Protein AF-A0AAN8LIZ9-F1 (afdb_monomer_lite)

pLDDT: mean 77.53, std 12.48, range [30.09, 91.81]

Radius of gyration: 24.13 Å; chains: 1; bounding box: 55×33×59 Å

Sequence (149 aa):
MTLGTRGQSCLLLALHKRCKLQALRLSGCLITQPENVSSVLAIALRSEPFQMKELDLSYNPLRYVELD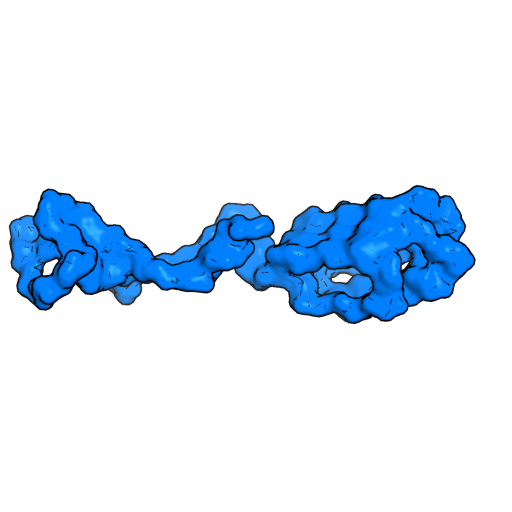FPLQLNMDHTGESRNKPGLKKYASELTLDPSTANCFLSLSEGNRKVTRQRKERDYPSTQERFDECNQTSIPNRNHFSQIVK

Foldseek 3Di:
DACPPVNLVVLLVCLAPVHLEQEDACAQVQHADQVSVQVSCQVSQPHPPGRHAYYEHDLYCHPDHDDPHNHHYHHHPNDPLSNDPDPSSVDDQFAWDPQAAEQQWDADPNRSDIDGHPDGHPDDDDPNHDHPDRDTHGPPDCPCVSPDD

Organism: NCBI:txid861788

Secondary structure (DSSP, 8-state):
----HHHHHHHHHHHSTT----EEE-TT-----HHHHHHHHHHHHTSSSP---EEE-TTSS-S-----SS-EEE-TT--GGGGSSGGGGG-------TTT--TTEEEETTTTEEEE-SSPP-PPP-TT--SSSS--PPP--TTSTTS--

Structure (mmCIF, N/CA/C/O backbone):
data_AF-A0AAN8LIZ9-F1
#
_entry.id   AF-A0AAN8LIZ9-F1
#
loop_
_atom_site.group_PDB
_atom_site.id
_atom_site.type_symbol
_atom_site.label_atom_id
_atom_site.label_alt_id
_atom_site.label_comp_id
_atom_site.label_asym_id
_atom_site.label_entity_id
_atom_site.label_seq_id
_atom_site.pdbx_PDB_ins_code
_atom_site.Cartn_x
_atom_site.Cartn_y
_atom_site.Cartn_z
_atom_site.occupancy
_atom_site.B_iso_or_equiv
_atom_site.auth_seq_id
_atom_site.auth_comp_id
_atom_site.auth_asym_id
_atom_site.auth_atom_id
_atom_site.pdbx_PDB_model_num
ATOM 1 N N . MET A 1 1 ? 9.713 -9.210 -1.327 1.00 49.66 1 MET A N 1
ATOM 2 C CA . MET A 1 1 ? 10.511 -10.137 -2.152 1.00 49.66 1 MET A CA 1
ATOM 3 C C . MET A 1 1 ? 11.615 -9.276 -2.731 1.00 49.66 1 MET A C 1
ATOM 5 O O . MET A 1 1 ? 11.320 -8.231 -3.290 1.00 49.66 1 MET A O 1
ATOM 9 N N . THR A 1 2 ? 12.886 -9.598 -2.513 1.00 59.09 2 THR A N 1
ATOM 10 C CA . THR A 1 2 ? 13.943 -8.842 -3.196 1.00 59.09 2 THR A CA 1
ATOM 11 C C . THR A 1 2 ? 13.790 -9.080 -4.696 1.00 59.09 2 THR A C 1
ATOM 13 O O . THR A 1 2 ? 13.323 -10.151 -5.098 1.00 59.09 2 THR A O 1
ATOM 16 N N . LEU A 1 3 ? 14.139 -8.105 -5.540 1.00 66.12 3 LEU A N 1
ATOM 17 C CA . LEU A 1 3 ? 14.342 -8.417 -6.951 1.00 66.12 3 LEU A CA 1
ATOM 18 C C . LEU A 1 3 ? 15.552 -9.357 -6.963 1.00 66.12 3 LEU A C 1
ATOM 20 O O . LEU A 1 3 ? 16.687 -8.905 -6.842 1.00 66.12 3 LEU A O 1
ATOM 24 N N . GLY A 1 4 ? 15.304 -10.669 -6.929 1.00 70.88 4 GLY A N 1
ATOM 25 C CA . GLY A 1 4 ? 16.364 -11.668 -6.849 1.00 70.88 4 GLY A CA 1
ATOM 26 C C . GLY A 1 4 ? 17.302 -11.532 -8.045 1.00 70.88 4 GLY A C 1
ATOM 27 O O . GLY A 1 4 ? 16.957 -10.887 -9.034 1.00 70.88 4 GLY A O 1
ATOM 28 N N . THR A 1 5 ? 18.468 -12.168 -7.999 1.00 73.12 5 THR A N 1
ATOM 29 C CA . THR A 1 5 ? 19.483 -12.077 -9.068 1.00 73.12 5 THR A CA 1
ATOM 30 C C . THR A 1 5 ? 18.900 -12.321 -10.465 1.00 73.12 5 THR A C 1
ATOM 32 O O . THR A 1 5 ? 19.166 -11.560 -11.389 1.00 73.12 5 THR A O 1
ATOM 35 N N . ARG A 1 6 ? 17.996 -13.302 -10.603 1.00 76.88 6 ARG A N 1
ATOM 36 C CA . ARG A 1 6 ? 17.251 -13.549 -11.851 1.00 76.88 6 ARG A CA 1
ATOM 37 C C . ARG A 1 6 ? 16.341 -12.387 -12.252 1.00 76.88 6 ARG A C 1
ATOM 39 O O . ARG A 1 6 ? 16.315 -12.023 -13.419 1.00 76.88 6 ARG A O 1
ATOM 46 N N . GLY A 1 7 ? 15.620 -11.796 -11.300 1.00 77.62 7 GLY A N 1
ATOM 47 C CA . GLY A 1 7 ? 14.764 -10.634 -11.544 1.00 77.62 7 GLY A CA 1
ATOM 48 C C . GLY A 1 7 ? 15.566 -9.410 -11.986 1.00 77.62 7 GLY A C 1
ATOM 49 O O . GLY A 1 7 ? 15.155 -8.722 -12.914 1.00 77.62 7 GLY A O 1
ATOM 50 N N . GLN A 1 8 ? 16.740 -9.187 -11.390 1.00 78.31 8 GLN A N 1
ATOM 51 C CA . GLN A 1 8 ? 17.665 -8.124 -11.796 1.00 78.31 8 GLN A CA 1
ATOM 52 C C . GLN A 1 8 ? 18.185 -8.353 -13.217 1.00 78.31 8 GLN A C 1
ATOM 54 O O . GLN A 1 8 ? 18.150 -7.437 -14.034 1.00 78.31 8 GLN A O 1
ATOM 59 N N . SER A 1 9 ? 18.598 -9.582 -13.549 1.00 79.94 9 SER A N 1
ATOM 60 C CA . SER A 1 9 ? 19.026 -9.925 -14.910 1.00 79.94 9 SER A CA 1
ATOM 61 C C . SER A 1 9 ? 17.901 -9.762 -15.933 1.00 79.94 9 SER A C 1
ATOM 63 O O . SER A 1 9 ? 18.136 -9.220 -17.009 1.00 79.94 9 SER A O 1
ATOM 65 N N . CYS A 1 10 ? 16.677 -10.189 -15.611 1.00 77.19 10 CYS A N 1
ATOM 66 C CA . CYS A 1 10 ? 15.520 -10.006 -16.486 1.00 77.19 10 CYS A CA 1
ATOM 67 C C . CYS A 1 10 ? 15.179 -8.525 -16.683 1.00 77.19 10 CYS A C 1
ATOM 69 O O . CYS A 1 10 ? 14.906 -8.124 -17.812 1.00 77.19 10 CYS A O 1
ATOM 71 N N . LEU A 1 11 ? 15.235 -7.716 -15.619 1.00 80.50 11 LEU A N 1
ATOM 72 C CA . LEU A 1 11 ? 15.013 -6.272 -15.692 1.00 80.50 11 LEU A CA 1
ATOM 73 C C . LEU A 1 11 ? 16.062 -5.601 -16.583 1.00 80.50 11 LEU A C 1
ATOM 75 O O . LEU A 1 11 ? 15.707 -4.866 -17.500 1.00 80.50 11 LEU A O 1
ATOM 79 N N . LEU A 1 12 ? 17.341 -5.920 -16.373 1.00 80.62 12 LEU A N 1
ATOM 80 C CA . LEU A 1 12 ? 18.430 -5.412 -17.201 1.00 80.62 12 LEU A CA 1
ATOM 81 C C . LEU A 1 12 ? 18.242 -5.801 -18.674 1.00 80.62 12 LEU A C 1
ATOM 83 O O . LEU A 1 12 ? 18.349 -4.945 -19.544 1.00 80.62 12 LEU A O 1
ATOM 87 N N . LEU A 1 13 ? 17.910 -7.065 -18.963 1.00 78.56 13 LEU A N 1
ATOM 88 C CA . LEU A 1 13 ? 17.657 -7.549 -20.326 1.00 78.56 13 LEU A CA 1
ATOM 89 C C . LEU A 1 13 ? 16.465 -6.851 -20.993 1.00 78.56 13 LEU A C 1
ATOM 91 O O . LEU A 1 13 ? 16.555 -6.494 -22.168 1.00 78.56 13 LEU A O 1
ATOM 95 N N . ALA A 1 14 ? 15.368 -6.648 -20.258 1.00 76.38 14 ALA A N 1
ATOM 96 C CA . ALA A 1 14 ? 14.176 -5.961 -20.756 1.00 76.38 14 ALA A CA 1
ATOM 97 C C . ALA A 1 14 ? 14.448 -4.488 -21.103 1.00 76.38 14 ALA A C 1
ATOM 99 O O . ALA A 1 14 ? 13.791 -3.927 -21.975 1.00 76.38 14 ALA A O 1
ATOM 100 N N . LEU A 1 15 ? 15.431 -3.880 -20.440 1.00 75.62 15 LEU A N 1
ATOM 101 C CA . LEU A 1 15 ? 15.825 -2.485 -2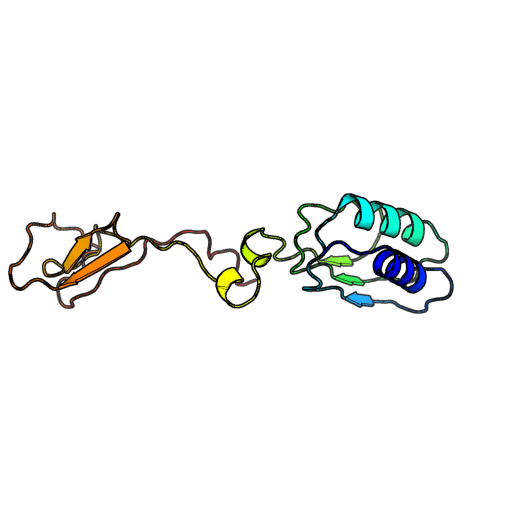0.625 1.00 75.62 15 LEU A CA 1
ATOM 102 C C . LEU A 1 15 ? 17.036 -2.306 -21.559 1.00 75.62 15 LEU A C 1
ATOM 104 O O . LEU A 1 15 ? 17.414 -1.181 -21.870 1.00 75.62 15 LEU A O 1
ATOM 108 N N . HIS A 1 16 ? 17.661 -3.396 -22.006 1.00 73.12 16 HIS A N 1
ATOM 109 C CA . HIS A 1 16 ? 18.889 -3.358 -22.799 1.00 73.12 16 HIS A CA 1
ATOM 110 C C . HIS A 1 16 ? 18.633 -3.093 -24.296 1.00 73.12 16 HIS A C 1
ATOM 112 O O . HIS A 1 16 ? 17.576 -3.418 -24.834 1.00 73.12 16 HIS A O 1
ATOM 118 N N . LYS A 1 17 ? 19.672 -2.614 -25.003 1.00 64.50 17 LYS A N 1
ATOM 119 C CA . LYS A 1 17 ? 19.720 -2.105 -26.398 1.00 64.50 17 LYS A CA 1
ATOM 120 C C . LYS A 1 17 ? 19.037 -2.929 -27.508 1.00 64.50 17 LYS A C 1
ATOM 122 O O . LYS A 1 17 ? 18.905 -2.446 -28.627 1.00 64.50 17 LYS A O 1
ATOM 127 N N . ARG A 1 18 ? 18.663 -4.189 -27.260 1.00 63.47 18 ARG A N 1
ATOM 128 C CA . ARG A 1 18 ? 17.970 -5.056 -28.239 1.00 63.47 18 ARG A CA 1
ATOM 129 C C . ARG A 1 18 ? 16.464 -5.142 -28.003 1.00 63.47 18 ARG A C 1
ATOM 131 O O . ARG A 1 18 ? 15.758 -5.734 -28.818 1.00 63.47 18 ARG A O 1
ATOM 138 N N . CYS A 1 19 ? 15.976 -4.583 -26.900 1.00 69.50 19 CYS A N 1
ATOM 139 C CA . CYS A 1 19 ? 14.568 -4.597 -26.570 1.00 69.50 19 CYS A CA 1
ATOM 140 C C . CYS A 1 19 ? 13.875 -3.397 -27.221 1.00 69.50 19 CYS A C 1
ATOM 142 O O . CYS A 1 19 ? 14.252 -2.253 -26.999 1.00 69.50 19 CYS A O 1
ATOM 144 N N . LYS A 1 20 ? 12.826 -3.658 -28.006 1.00 76.44 20 LYS A N 1
ATOM 145 C CA . LYS A 1 20 ? 11.930 -2.620 -28.552 1.00 76.44 20 LYS A CA 1
ATOM 146 C C . LYS A 1 20 ? 10.869 -2.190 -27.528 1.00 76.44 20 LYS A C 1
ATOM 148 O O . LYS A 1 20 ? 9.819 -1.668 -27.896 1.00 76.44 20 LYS A O 1
ATOM 153 N N . LEU A 1 21 ? 11.090 -2.511 -26.254 1.00 80.19 21 LEU A N 1
ATOM 154 C CA . LEU A 1 21 ? 10.113 -2.339 -25.194 1.00 80.19 21 LEU A CA 1
ATOM 155 C C . LEU A 1 21 ? 10.013 -0.856 -24.832 1.00 80.19 21 LEU A C 1
ATOM 157 O O . LEU A 1 21 ? 10.959 -0.266 -24.320 1.00 80.19 21 LEU A O 1
ATOM 161 N N . GLN A 1 22 ? 8.854 -0.262 -25.106 1.00 85.44 22 GLN A N 1
ATOM 162 C CA . GLN A 1 22 ? 8.591 1.149 -24.812 1.00 85.44 22 GLN A CA 1
ATOM 163 C C . GLN A 1 22 ? 7.965 1.361 -23.430 1.00 85.44 22 GLN A C 1
ATOM 165 O O . GLN A 1 22 ? 8.080 2.452 -22.881 1.00 85.44 22 GLN A O 1
ATOM 170 N N . ALA A 1 23 ? 7.337 0.333 -22.858 1.00 87.19 23 ALA A N 1
ATOM 171 C CA . ALA A 1 23 ? 6.689 0.401 -21.557 1.00 87.19 23 ALA A CA 1
ATOM 172 C C . ALA A 1 23 ? 6.950 -0.880 -20.757 1.00 87.19 23 ALA A C 1
ATOM 174 O O . ALA A 1 23 ? 6.737 -1.982 -21.268 1.00 87.19 23 ALA A O 1
ATOM 175 N N . LEU A 1 24 ? 7.376 -0.740 -19.502 1.00 86.62 24 LEU A N 1
ATOM 176 C CA . LEU A 1 24 ? 7.523 -1.848 -18.559 1.00 86.62 24 LEU A CA 1
ATOM 177 C C . LEU A 1 24 ? 6.714 -1.556 -17.297 1.00 86.62 24 LEU A C 1
ATOM 179 O O . LEU A 1 24 ? 6.904 -0.528 -16.657 1.00 86.62 24 LEU A O 1
ATOM 183 N N . ARG A 1 25 ? 5.826 -2.476 -16.916 1.00 90.62 25 ARG A N 1
ATOM 184 C CA . ARG A 1 25 ? 5.020 -2.352 -15.698 1.00 90.62 25 ARG A CA 1
ATOM 185 C C . ARG A 1 25 ? 5.355 -3.479 -14.738 1.00 90.62 25 ARG A C 1
ATOM 187 O O . ARG A 1 25 ? 5.100 -4.642 -15.028 1.00 90.62 25 ARG A O 1
ATOM 194 N 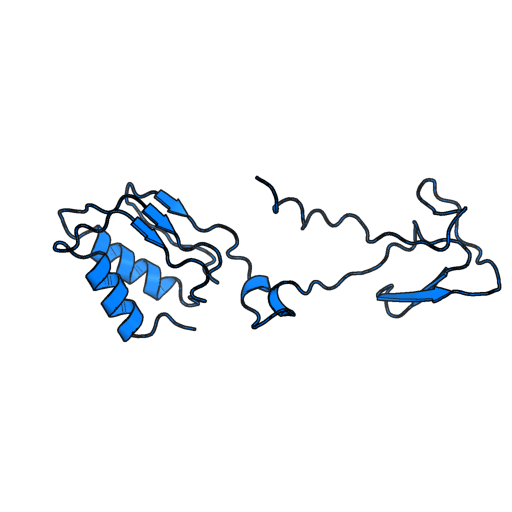N . LEU A 1 26 ? 5.925 -3.113 -13.600 1.00 86.62 26 LEU A N 1
ATOM 195 C CA . LEU A 1 26 ? 6.263 -3.990 -12.482 1.00 86.62 26 LEU A CA 1
ATOM 196 C C . LEU A 1 26 ? 5.393 -3.668 -11.265 1.00 86.62 26 LEU A C 1
ATOM 198 O O . LEU A 1 26 ? 5.820 -3.829 -10.120 1.00 86.62 26 LEU A O 1
ATOM 202 N N . SER A 1 27 ? 4.177 -3.178 -11.510 1.00 88.06 27 SER A N 1
ATOM 203 C CA . SER A 1 27 ? 3.258 -2.796 -10.451 1.00 88.06 27 SER A CA 1
ATOM 204 C C . SER A 1 27 ? 2.936 -3.988 -9.546 1.00 88.06 27 SER A C 1
ATOM 206 O O . SER A 1 27 ? 2.603 -5.075 -10.023 1.00 88.06 27 SER A O 1
ATOM 208 N N . GLY A 1 28 ? 3.060 -3.810 -8.230 1.00 82.88 28 GLY A N 1
ATOM 209 C CA . GLY A 1 28 ? 2.688 -4.842 -7.255 1.00 82.88 28 GLY A CA 1
ATOM 210 C C . GLY A 1 28 ? 3.622 -6.057 -7.197 1.00 82.88 28 GLY A C 1
ATOM 211 O O . GLY A 1 28 ? 3.250 -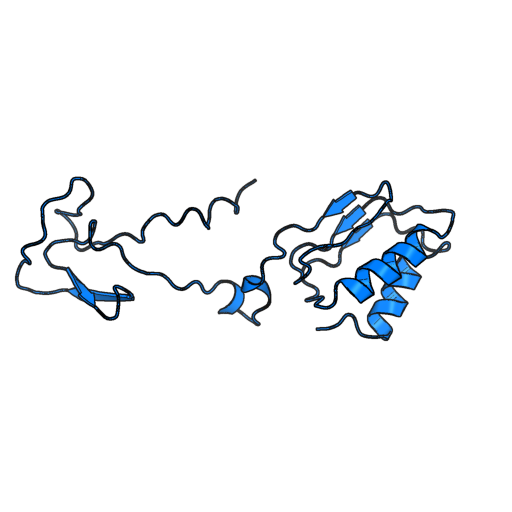7.081 -6.622 1.00 82.88 28 GLY A O 1
ATOM 212 N N . CYS A 1 29 ? 4.837 -5.965 -7.745 1.00 82.94 29 CYS A N 1
ATOM 213 C CA . CYS A 1 29 ? 5.830 -7.047 -7.722 1.00 82.94 29 CYS A CA 1
ATOM 214 C C . CYS A 1 29 ? 6.532 -7.244 -6.360 1.00 82.94 29 CYS A C 1
ATOM 216 O O . CYS A 1 29 ? 7.410 -8.099 -6.241 1.00 82.94 29 CYS A O 1
ATOM 218 N N . LEU A 1 30 ? 6.143 -6.490 -5.322 1.00 80.56 30 LEU A N 1
ATOM 219 C CA . LEU A 1 30 ? 6.694 -6.555 -3.961 1.00 80.56 30 LEU A CA 1
ATOM 220 C C . LEU A 1 30 ? 8.215 -6.349 -3.898 1.00 80.56 30 LEU A C 1
ATOM 222 O O . LEU A 1 30 ? 8.882 -7.000 -3.088 1.00 80.56 30 LEU A O 1
ATOM 226 N N . ILE A 1 31 ? 8.750 -5.450 -4.726 1.00 80.75 31 ILE A N 1
ATOM 227 C CA . ILE A 1 31 ? 10.182 -5.141 -4.799 1.00 80.75 31 ILE A CA 1
ATOM 228 C C . ILE A 1 31 ? 10.627 -4.350 -3.556 1.00 80.75 31 ILE A C 1
ATOM 230 O O . ILE A 1 31 ? 10.175 -3.230 -3.340 1.00 80.75 31 ILE A O 1
ATOM 234 N N . THR A 1 32 ? 11.511 -4.927 -2.731 1.00 77.69 32 THR A N 1
ATOM 235 C CA . THR A 1 32 ? 11.881 -4.382 -1.401 1.00 77.69 32 THR A CA 1
ATOM 236 C C . THR A 1 32 ? 13.278 -3.756 -1.286 1.00 77.69 32 THR A C 1
ATOM 238 O O . THR A 1 32 ? 13.633 -3.321 -0.197 1.00 77.69 32 THR A O 1
ATOM 241 N N . GLN A 1 33 ? 14.091 -3.747 -2.346 1.00 79.12 33 GLN A N 1
ATOM 242 C CA . GLN A 1 33 ? 15.488 -3.265 -2.324 1.00 79.12 33 GLN A CA 1
ATOM 243 C C . GLN A 1 33 ? 15.694 -2.150 -3.359 1.00 79.12 33 GLN A C 1
ATOM 245 O O . GLN A 1 33 ? 16.033 -2.452 -4.509 1.00 79.12 33 GLN A O 1
ATOM 250 N N . PRO A 1 34 ? 15.434 -0.882 -3.000 1.00 74.62 34 PRO A N 1
ATOM 251 C CA . PRO A 1 34 ? 15.506 0.239 -3.935 1.00 74.62 34 PRO A CA 1
ATOM 252 C C . PRO A 1 34 ? 16.907 0.445 -4.520 1.00 74.62 34 PRO A C 1
ATOM 254 O O . PRO A 1 34 ? 17.026 0.724 -5.706 1.00 74.62 34 PRO A O 1
ATOM 257 N N . GLU A 1 35 ? 17.970 0.222 -3.748 1.00 75.50 35 GLU A N 1
ATOM 258 C CA . GLU A 1 35 ? 19.363 0.346 -4.194 1.00 75.50 35 GLU A CA 1
ATOM 259 C C . GLU A 1 35 ? 19.705 -0.585 -5.372 1.00 75.50 35 GLU A C 1
ATOM 261 O O . GLU A 1 35 ? 20.379 -0.189 -6.329 1.00 75.50 35 GLU A O 1
ATOM 266 N N . ASN A 1 36 ? 19.167 -1.806 -5.357 1.00 80.12 36 ASN A N 1
ATOM 267 C CA . ASN A 1 36 ? 19.353 -2.781 -6.431 1.00 80.12 36 ASN A CA 1
ATOM 268 C C . ASN A 1 36 ? 18.555 -2.402 -7.683 1.00 80.12 36 ASN A C 1
ATOM 270 O O . ASN A 1 36 ? 19.002 -2.627 -8.803 1.00 80.12 36 ASN A O 1
ATOM 274 N N . VAL A 1 37 ? 17.376 -1.805 -7.506 1.00 81.25 37 VAL A N 1
ATOM 275 C CA . VAL A 1 37 ? 16.557 -1.322 -8.623 1.00 81.25 37 VAL A CA 1
ATOM 276 C C . VAL A 1 37 ? 17.217 -0.108 -9.271 1.00 81.25 37 VAL A C 1
ATOM 278 O O . VAL A 1 37 ? 17.432 -0.117 -10.479 1.00 81.25 37 VAL A O 1
ATOM 281 N N . SER A 1 38 ? 17.606 0.896 -8.483 1.00 82.00 38 SER A N 1
ATOM 282 C CA . SER A 1 38 ? 18.249 2.120 -8.974 1.00 82.00 38 SER A CA 1
ATOM 283 C C . SER A 1 38 ? 19.547 1.829 -9.727 1.00 82.00 38 SER A C 1
ATOM 285 O O . SER A 1 38 ? 19.773 2.398 -10.790 1.00 82.00 38 SER A O 1
ATOM 287 N N . SER A 1 39 ? 20.381 0.908 -9.231 1.00 82.56 39 SER A N 1
ATOM 288 C CA . SER A 1 39 ? 21.625 0.520 -9.915 1.00 82.56 39 SER A CA 1
ATOM 289 C C . SER A 1 39 ? 21.372 -0.189 -11.250 1.00 82.56 39 SER A C 1
ATOM 291 O O . SER A 1 39 ? 21.987 0.171 -12.255 1.00 82.56 39 SER A O 1
ATOM 293 N N . VAL A 1 40 ? 20.434 -1.143 -11.302 1.00 81.12 40 VAL A N 1
ATOM 294 C CA . VAL A 1 40 ? 20.059 -1.827 -12.554 1.00 81.12 40 VAL A CA 1
ATOM 295 C C . VAL A 1 40 ? 19.470 -0.844 -13.566 1.00 81.12 40 VAL A C 1
ATOM 297 O O . VAL A 1 40 ? 19.848 -0.879 -14.738 1.00 81.12 40 VAL A O 1
ATOM 300 N N . LEU A 1 41 ? 18.587 0.052 -13.119 1.00 82.69 41 LEU A N 1
ATOM 301 C CA . LEU A 1 41 ? 18.005 1.087 -13.967 1.00 82.69 41 LEU A CA 1
ATOM 302 C C . LEU A 1 41 ? 19.086 2.042 -14.479 1.00 82.69 41 LEU A C 1
ATOM 304 O O . LEU A 1 41 ? 19.190 2.230 -15.683 1.00 82.69 41 LEU A O 1
ATOM 308 N N . ALA A 1 42 ? 19.960 2.568 -13.621 1.00 81.31 42 ALA A N 1
ATOM 309 C CA . ALA A 1 42 ? 21.035 3.464 -14.044 1.00 81.31 42 ALA A CA 1
ATOM 310 C C . ALA A 1 42 ? 21.942 2.835 -15.119 1.00 81.31 42 ALA A C 1
ATOM 312 O O . ALA A 1 42 ? 22.300 3.504 -16.086 1.00 81.31 42 ALA A O 1
ATOM 313 N N . ILE A 1 43 ? 22.286 1.548 -14.992 1.00 78.88 43 ILE A N 1
ATOM 314 C CA . ILE A 1 43 ? 23.092 0.830 -15.994 1.00 78.88 43 ILE A CA 1
ATOM 315 C C . ILE A 1 43 ? 22.321 0.671 -17.310 1.00 78.88 43 ILE A C 1
ATOM 317 O O . ILE A 1 43 ? 22.861 0.923 -18.393 1.00 78.88 43 ILE A O 1
ATOM 321 N N . ALA A 1 44 ? 21.059 0.254 -17.234 1.00 76.31 44 ALA A N 1
ATOM 322 C CA . ALA A 1 44 ? 20.262 -0.003 -18.422 1.00 76.31 44 ALA A CA 1
ATOM 323 C C . ALA A 1 44 ? 19.929 1.284 -19.192 1.00 76.31 44 ALA A C 1
ATOM 325 O O . ALA A 1 44 ? 20.024 1.315 -20.415 1.00 76.31 44 ALA A O 1
ATOM 326 N N . LEU A 1 45 ? 19.616 2.363 -18.475 1.00 75.06 45 LEU A N 1
ATOM 327 C CA . LEU A 1 45 ? 19.239 3.655 -19.045 1.00 75.06 45 LEU A CA 1
ATOM 328 C C . LEU A 1 45 ? 20.431 4.398 -19.679 1.00 75.06 45 LEU A C 1
ATOM 330 O O . LEU A 1 45 ? 20.256 5.084 -20.681 1.00 75.06 45 LEU A O 1
ATOM 334 N N . ARG A 1 46 ? 21.664 4.198 -19.180 1.00 75.62 46 ARG A N 1
ATOM 335 C CA . ARG A 1 46 ? 22.899 4.699 -19.831 1.00 75.62 46 ARG A CA 1
ATOM 336 C C . ARG A 1 46 ? 23.242 3.969 -21.136 1.00 75.62 46 ARG A C 1
ATOM 338 O O . ARG A 1 46 ? 24.156 4.377 -21.850 1.00 75.62 46 ARG A O 1
ATOM 345 N N . SER A 1 47 ? 22.563 2.867 -21.451 1.00 68.31 47 SER A N 1
ATOM 346 C CA . SER A 1 47 ? 22.872 2.060 -22.629 1.00 68.31 47 SER A CA 1
ATOM 347 C C . SER A 1 47 ? 22.175 2.612 -23.881 1.00 68.31 47 SER A C 1
ATOM 349 O O . SER A 1 47 ? 21.015 2.312 -24.133 1.00 68.31 47 SER A O 1
ATOM 351 N N . GLU A 1 48 ? 22.890 3.359 -24.731 1.00 64.06 48 GLU A N 1
ATOM 352 C CA . GLU A 1 48 ? 22.323 3.884 -25.991 1.00 64.06 48 GLU A CA 1
ATOM 353 C C . GLU A 1 48 ? 22.150 2.825 -27.104 1.00 64.06 48 GLU A C 1
ATOM 355 O O . GLU A 1 48 ? 23.098 2.080 -27.364 1.00 64.06 48 GLU A O 1
ATOM 360 N N . PRO A 1 49 ? 21.036 2.773 -27.858 1.00 66.75 49 PRO A N 1
ATOM 361 C CA . PRO A 1 49 ? 19.918 3.711 -27.839 1.00 66.75 49 PRO A CA 1
ATOM 362 C C . PRO A 1 49 ? 18.83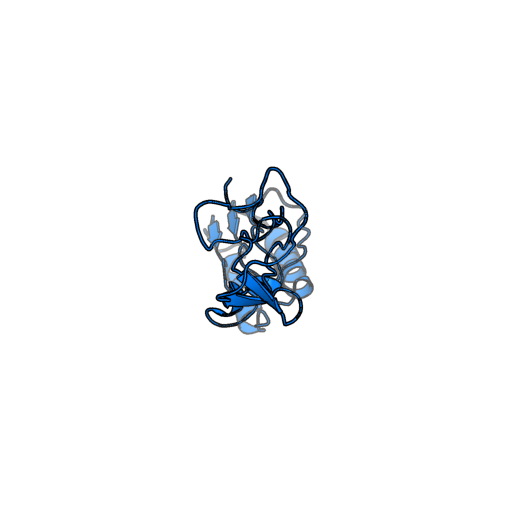8 3.301 -26.832 1.00 66.75 49 PRO A C 1
ATOM 364 O O . PRO A 1 49 ? 18.351 2.169 -26.836 1.00 66.75 49 PRO A O 1
ATOM 367 N N . PHE A 1 50 ? 18.431 4.260 -26.006 1.00 69.38 50 PHE A N 1
ATOM 368 C CA . PHE A 1 50 ? 17.348 4.099 -25.049 1.00 69.38 50 PHE A CA 1
ATOM 369 C C . PHE A 1 50 ? 15.996 4.357 -25.733 1.00 69.38 50 PHE A C 1
ATOM 371 O O . PHE A 1 50 ? 15.778 5.428 -26.295 1.00 69.38 50 PHE A O 1
ATOM 378 N N . GLN A 1 51 ? 15.098 3.365 -25.727 1.00 74.50 51 GLN A N 1
ATOM 379 C CA . GLN A 1 51 ? 13.780 3.459 -26.383 1.00 74.50 51 GLN A CA 1
ATOM 380 C C . GLN A 1 51 ? 12.592 3.396 -25.414 1.00 74.50 51 GLN A C 1
ATOM 382 O O . GLN A 1 51 ? 11.447 3.546 -25.850 1.00 74.50 51 GLN A O 1
ATOM 387 N N . MET A 1 52 ? 12.837 3.155 -24.123 1.00 80.50 52 MET A N 1
ATOM 388 C CA . MET A 1 52 ? 11.761 3.057 -23.144 1.00 80.50 52 MET A CA 1
ATOM 389 C C . MET A 1 52 ? 11.218 4.444 -22.802 1.00 80.50 52 MET A C 1
ATOM 391 O O . MET A 1 52 ? 11.963 5.403 -22.647 1.00 80.50 52 MET A O 1
ATOM 395 N N . LYS A 1 53 ? 9.896 4.541 -22.709 1.00 84.88 53 LYS A N 1
ATOM 396 C CA . LYS A 1 53 ? 9.153 5.777 -22.452 1.00 84.88 53 LYS A CA 1
ATOM 397 C C . LYS A 1 53 ? 8.402 5.730 -21.130 1.00 84.88 53 LYS A C 1
ATOM 399 O O . LYS A 1 53 ? 8.273 6.763 -20.484 1.00 84.88 53 LYS A O 1
ATOM 404 N N . GLU A 1 54 ? 7.981 4.539 -20.706 1.00 88.44 54 GLU A N 1
ATOM 405 C CA . GLU A 1 54 ? 7.229 4.336 -19.469 1.00 88.44 54 GLU A CA 1
ATOM 406 C C . GLU A 1 54 ? 7.826 3.221 -18.602 1.00 88.44 54 GLU A C 1
ATOM 408 O O . GLU A 1 54 ? 8.092 2.111 -19.075 1.00 88.44 54 GLU A O 1
ATOM 413 N N . LEU A 1 55 ? 7.972 3.501 -17.309 1.00 88.06 55 LEU A N 1
ATOM 414 C CA . LEU A 1 55 ? 8.281 2.517 -16.281 1.00 88.06 55 LEU A CA 1
ATOM 415 C C . LEU A 1 55 ? 7.317 2.691 -15.111 1.00 88.06 55 LEU A C 1
ATOM 417 O O . LEU A 1 55 ? 7.281 3.733 -14.463 1.00 88.06 55 LEU A O 1
ATOM 421 N N . ASP A 1 56 ? 6.553 1.649 -14.819 1.00 90.25 56 ASP A N 1
ATOM 422 C CA . ASP A 1 56 ? 5.622 1.631 -13.699 1.00 90.25 56 ASP A CA 1
ATOM 423 C C . ASP A 1 56 ? 6.144 0.719 -12.586 1.00 90.25 56 ASP A C 1
ATOM 425 O O . ASP A 1 56 ? 6.195 -0.503 -12.734 1.00 90.25 56 ASP A O 1
ATOM 429 N N . LEU A 1 57 ? 6.539 1.333 -11.472 1.00 88.00 57 LEU A N 1
ATOM 430 C CA . LEU A 1 57 ? 6.956 0.690 -10.228 1.00 88.00 57 LEU A CA 1
ATOM 431 C C . LEU A 1 57 ? 5.927 0.896 -9.105 1.00 88.00 57 LEU A C 1
ATOM 433 O O . LEU A 1 57 ? 6.239 0.630 -7.940 1.00 88.00 57 LEU A O 1
ATOM 437 N N . SER A 1 58 ? 4.710 1.342 -9.425 1.00 88.00 58 SER A N 1
ATOM 438 C CA . SER A 1 58 ? 3.645 1.560 -8.443 1.00 88.00 58 SER A CA 1
ATOM 439 C C . SER A 1 58 ? 3.351 0.302 -7.616 1.00 88.00 58 SER A C 1
ATOM 441 O O . SER A 1 58 ? 3.691 -0.823 -7.989 1.00 88.00 58 SER A O 1
ATOM 443 N N . TYR A 1 59 ? 2.727 0.461 -6.448 1.00 84.12 59 TYR A N 1
ATOM 444 C CA . TYR A 1 59 ? 2.386 -0.662 -5.560 1.00 84.12 59 TYR A CA 1
ATOM 445 C C . TYR A 1 59 ? 3.593 -1.525 -5.124 1.00 84.12 59 TYR A C 1
ATOM 447 O O . TYR A 1 59 ? 3.409 -2.661 -4.678 1.00 84.12 59 TYR A O 1
ATOM 455 N N . ASN A 1 60 ? 4.823 -1.014 -5.224 1.00 83.25 60 ASN A N 1
ATOM 456 C CA . ASN A 1 60 ? 6.004 -1.663 -4.663 1.00 83.25 60 ASN A CA 1
ATOM 457 C C . ASN A 1 60 ? 6.465 -0.961 -3.374 1.00 83.25 60 ASN A C 1
ATOM 459 O O . ASN A 1 60 ? 6.297 0.248 -3.263 1.00 83.25 60 ASN A O 1
ATOM 463 N N . PRO A 1 61 ? 7.106 -1.681 -2.435 1.00 80.69 61 PRO A N 1
ATOM 464 C CA . PRO A 1 61 ? 7.770 -1.149 -1.234 1.00 80.69 61 PRO A CA 1
ATOM 465 C C . PRO A 1 61 ? 8.889 -0.099 -1.446 1.00 80.69 61 PRO A C 1
ATOM 467 O O . PRO A 1 61 ? 9.788 0.010 -0.610 1.00 80.69 61 PRO A O 1
ATOM 470 N N . LEU A 1 62 ? 8.924 0.621 -2.566 1.00 80.06 62 LEU A N 1
ATOM 471 C CA . LEU A 1 62 ? 10.032 1.482 -2.968 1.00 80.06 62 LEU A CA 1
ATOM 472 C C . LEU A 1 62 ? 9.798 2.914 -2.485 1.00 80.06 62 LEU A C 1
ATOM 474 O O . LEU A 1 62 ? 9.003 3.644 -3.062 1.00 80.06 62 LEU A O 1
ATOM 478 N N . ARG A 1 63 ? 10.506 3.344 -1.436 1.00 74.75 63 ARG A N 1
ATOM 479 C CA . ARG A 1 63 ? 10.359 4.717 -0.918 1.00 74.75 63 ARG A CA 1
ATOM 480 C C . ARG A 1 63 ? 10.871 5.782 -1.893 1.00 74.75 63 ARG A C 1
ATOM 482 O O . ARG A 1 63 ? 10.339 6.885 -1.908 1.00 74.75 63 ARG A O 1
ATOM 489 N N . TYR A 1 64 ? 11.912 5.466 -2.662 1.00 75.31 64 TYR A N 1
ATOM 490 C CA . TYR A 1 64 ? 12.558 6.404 -3.574 1.00 75.31 64 TYR A CA 1
ATOM 491 C C . TYR A 1 64 ? 13.403 5.663 -4.616 1.00 75.31 64 TYR A C 1
ATOM 493 O O . TYR A 1 64 ? 14.076 4.684 -4.284 1.00 75.31 64 TYR A O 1
ATOM 501 N N . VAL A 1 65 ? 13.373 6.148 -5.856 1.00 78.06 65 VAL A N 1
ATOM 502 C CA . VAL A 1 65 ? 14.246 5.738 -6.961 1.00 78.06 65 VAL A CA 1
ATOM 503 C C . VAL A 1 65 ? 14.654 7.020 -7.684 1.00 78.06 65 VAL A C 1
ATOM 505 O O . VAL A 1 65 ? 13.791 7.763 -8.143 1.00 78.06 65 VAL A O 1
ATOM 508 N N . GLU A 1 66 ? 15.955 7.286 -7.769 1.00 73.50 66 GLU A N 1
ATOM 509 C CA . GLU A 1 66 ? 16.496 8.450 -8.476 1.00 73.50 66 GLU A CA 1
ATOM 510 C C . GLU A 1 66 ? 16.961 8.034 -9.862 1.00 73.50 66 GLU A C 1
ATOM 512 O O . GLU A 1 66 ? 17.830 7.169 -9.987 1.00 73.50 66 GLU A O 1
ATOM 517 N N . LEU A 1 67 ? 16.382 8.638 -10.898 1.00 76.69 67 LEU A N 1
ATOM 518 C CA . LEU A 1 67 ? 16.764 8.409 -12.287 1.00 76.69 67 LEU A CA 1
ATOM 519 C C . LEU A 1 67 ? 16.917 9.761 -12.973 1.00 76.69 67 LEU A C 1
ATOM 521 O O . LEU A 1 67 ? 15.965 10.531 -13.042 1.00 76.69 67 LEU A O 1
ATOM 525 N N . ASP A 1 68 ? 18.099 10.016 -13.520 1.00 74.56 68 ASP A N 1
ATOM 526 C CA . ASP A 1 68 ? 18.374 11.194 -14.344 1.00 74.56 68 ASP A CA 1
ATOM 527 C C . ASP A 1 68 ? 18.162 10.856 -15.828 1.00 74.56 68 ASP A C 1
ATOM 529 O O . ASP A 1 68 ? 19.102 10.781 -16.619 1.00 74.56 68 ASP A O 1
ATOM 533 N N . PHE A 1 69 ? 16.921 10.507 -16.186 1.00 76.19 69 PHE A N 1
ATOM 534 C CA . PHE A 1 69 ? 16.553 10.096 -17.543 1.00 76.19 69 PHE A CA 1
ATOM 535 C C . PHE A 1 69 ? 15.163 10.611 -17.929 1.00 76.19 69 PHE A C 1
ATOM 537 O O . PHE A 1 69 ? 14.271 10.644 -17.079 1.00 76.19 69 PHE A O 1
ATOM 544 N N . PRO A 1 70 ? 14.932 10.951 -19.213 1.00 77.56 70 PRO A N 1
ATOM 545 C CA . PRO A 1 70 ? 13.646 11.444 -19.703 1.00 77.56 70 PRO A CA 1
ATOM 546 C C . PRO A 1 70 ? 12.644 10.290 -19.890 1.00 77.56 70 PRO A C 1
ATOM 548 O O . PRO A 1 70 ? 12.236 9.968 -21.005 1.00 77.56 70 PRO A O 1
ATOM 551 N N . LEU A 1 71 ? 12.278 9.632 -18.791 1.00 83.81 71 LEU A N 1
ATOM 552 C CA . LEU A 1 71 ? 11.353 8.504 -18.735 1.00 83.81 71 LEU A CA 1
ATOM 553 C C . LEU A 1 71 ? 10.164 8.856 -17.838 1.00 83.81 71 LEU A C 1
ATOM 555 O O . LEU A 1 71 ? 10.337 9.432 -16.764 1.00 83.81 71 LEU A O 1
ATOM 559 N N . GLN A 1 72 ? 8.959 8.450 -18.232 1.00 87.88 72 GLN A N 1
ATOM 560 C CA . GLN A 1 72 ? 7.796 8.538 -17.360 1.00 87.88 72 GLN A CA 1
ATOM 561 C C . GLN A 1 72 ? 7.857 7.422 -16.308 1.00 87.88 72 GLN A C 1
ATOM 563 O O . GLN A 1 72 ? 7.585 6.258 -16.607 1.00 87.88 72 GLN A O 1
ATOM 568 N N . LEU A 1 73 ? 8.226 7.783 -15.079 1.00 87.50 73 LEU A N 1
ATOM 569 C CA . LEU A 1 73 ? 8.283 6.878 -13.933 1.00 87.50 73 LEU A CA 1
ATOM 570 C C . LEU A 1 73 ? 7.018 7.016 -13.074 1.00 87.50 73 LEU A C 1
ATOM 572 O O . LEU A 1 73 ? 6.741 8.093 -12.551 1.00 87.50 73 LEU A O 1
ATOM 576 N N . ASN A 1 74 ? 6.286 5.918 -12.881 1.00 88.88 74 ASN A N 1
ATOM 577 C CA . ASN A 1 74 ? 5.202 5.842 -11.903 1.00 88.88 74 ASN A CA 1
ATOM 578 C C . ASN A 1 74 ? 5.689 5.132 -10.629 1.00 88.88 74 ASN A C 1
ATOM 580 O O . ASN A 1 74 ? 6.153 3.994 -10.687 1.00 88.88 74 ASN A O 1
ATOM 584 N N . MET A 1 75 ? 5.563 5.796 -9.479 1.00 87.31 75 MET A N 1
ATOM 585 C CA . MET A 1 75 ? 5.840 5.234 -8.152 1.00 87.31 75 MET A CA 1
ATOM 586 C C . MET A 1 75 ? 4.661 5.425 -7.188 1.00 87.31 75 MET A C 1
ATOM 588 O O . MET A 1 75 ? 4.849 5.585 -5.982 1.00 87.31 75 MET A O 1
ATOM 592 N N . ASP A 1 76 ? 3.433 5.422 -7.697 1.00 86.31 76 ASP A N 1
ATOM 593 C CA . ASP A 1 76 ? 2.260 5.617 -6.859 1.00 86.31 76 ASP A CA 1
ATOM 594 C C . ASP A 1 76 ? 2.092 4.487 -5.844 1.00 86.31 76 ASP A C 1
ATOM 596 O O . ASP A 1 76 ? 2.350 3.303 -6.091 1.00 86.31 76 ASP A O 1
ATOM 600 N N . HIS A 1 77 ? 1.582 4.870 -4.678 1.00 81.12 77 HIS A N 1
ATOM 601 C CA . HIS A 1 77 ? 1.209 3.951 -3.614 1.00 81.12 77 HIS A CA 1
ATOM 602 C C . HIS A 1 77 ? 2.339 3.044 -3.095 1.00 81.12 77 HIS A C 1
ATOM 604 O O . HIS A 1 77 ? 2.115 1.866 -2.797 1.00 81.12 77 HIS A O 1
ATOM 610 N N . THR A 1 78 ? 3.531 3.598 -2.910 1.00 75.06 78 THR A N 1
ATOM 611 C CA . THR A 1 78 ? 4.702 2.900 -2.349 1.00 75.06 78 THR A CA 1
ATOM 612 C C . THR A 1 78 ? 4.696 2.754 -0.821 1.00 75.06 78 THR A C 1
ATOM 614 O O . THR A 1 78 ? 5.698 2.393 -0.203 1.00 75.06 78 THR A O 1
ATOM 617 N N . GLY A 1 79 ? 3.557 3.030 -0.180 1.00 71.50 79 GLY A N 1
ATOM 618 C CA . GLY A 1 79 ? 3.415 3.006 1.273 1.00 71.50 79 GLY A CA 1
ATOM 619 C C . GLY A 1 79 ? 3.663 1.626 1.889 1.00 71.50 79 GLY A C 1
ATOM 620 O O . GLY A 1 79 ? 3.185 0.602 1.398 1.00 71.50 79 GLY A O 1
ATOM 621 N N . GLU A 1 80 ? 4.343 1.605 3.036 1.00 64.75 80 GLU A N 1
ATOM 622 C CA . GLU A 1 80 ? 4.737 0.376 3.742 1.00 64.75 80 GLU A CA 1
ATOM 623 C C . GLU A 1 80 ? 3.573 -0.527 4.146 1.00 64.75 80 GLU A C 1
ATOM 625 O O . GLU A 1 80 ? 3.722 -1.749 4.239 1.00 64.75 80 GLU A O 1
ATOM 630 N N . SER A 1 81 ? 2.395 0.062 4.360 1.00 63.91 81 SER A N 1
ATOM 631 C CA . SER A 1 81 ? 1.168 -0.665 4.681 1.00 63.91 81 SER A CA 1
ATOM 632 C C . SER A 1 81 ? 0.803 -1.689 3.604 1.00 63.91 81 SER A C 1
ATOM 634 O O . SER A 1 81 ? 0.241 -2.736 3.933 1.00 63.91 81 SER A O 1
ATOM 636 N N . ARG A 1 82 ? 1.197 -1.452 2.343 1.00 67.56 82 ARG A N 1
ATOM 637 C CA . ARG A 1 82 ? 0.892 -2.328 1.204 1.00 67.56 82 ARG A CA 1
ATOM 638 C C . ARG A 1 82 ? 1.793 -3.558 1.089 1.00 67.56 82 ARG A C 1
ATOM 640 O O . ARG A 1 82 ? 1.463 -4.476 0.343 1.00 67.56 82 ARG A O 1
ATOM 647 N N . ASN A 1 83 ? 2.859 -3.631 1.887 1.00 68.25 83 ASN A N 1
ATOM 648 C CA . ASN A 1 83 ? 3.826 -4.735 1.868 1.00 68.25 83 ASN A CA 1
ATOM 649 C C . ASN A 1 83 ? 3.343 -5.984 2.619 1.00 68.25 83 ASN A C 1
ATOM 651 O O . ASN A 1 83 ? 4.020 -7.014 2.625 1.00 68.25 83 ASN A O 1
ATOM 655 N N . LYS A 1 84 ? 2.189 -5.904 3.291 1.00 74.00 84 LYS A N 1
ATOM 656 C CA . LYS A 1 84 ? 1.626 -7.022 4.050 1.00 74.00 84 LYS A CA 1
ATOM 657 C C . LYS A 1 84 ? 0.958 -8.024 3.090 1.00 74.00 84 LYS A C 1
ATOM 659 O O . LYS A 1 84 ? 0.212 -7.614 2.208 1.00 74.00 84 LYS A O 1
ATOM 664 N N . PRO A 1 85 ? 1.163 -9.341 3.246 1.00 70.50 85 PRO A N 1
ATOM 665 C CA . PRO A 1 85 ? 0.515 -10.325 2.383 1.00 70.50 85 PRO A CA 1
ATOM 666 C C . PRO A 1 85 ? -1.005 -10.383 2.614 1.00 70.50 85 PRO A C 1
ATOM 668 O O . PRO A 1 85 ? -1.496 -10.202 3.732 1.00 70.50 85 PRO A O 1
ATOM 671 N N . GLY A 1 86 ? -1.750 -10.691 1.549 1.00 76.88 86 GLY A N 1
ATOM 672 C CA . GLY A 1 86 ? -3.201 -10.893 1.595 1.00 76.88 86 GLY A CA 1
ATOM 673 C C . GLY A 1 86 ? -3.991 -9.627 1.943 1.00 76.88 86 GLY A C 1
ATOM 674 O O . GLY A 1 86 ? -3.586 -8.514 1.619 1.00 76.88 86 GLY A O 1
ATOM 675 N N . LEU A 1 87 ? -5.131 -9.793 2.619 1.00 79.12 87 LEU A N 1
ATOM 676 C CA . LEU A 1 87 ? -6.019 -8.683 3.002 1.00 79.12 87 LEU A CA 1
ATOM 677 C C . LEU A 1 87 ? -5.406 -7.744 4.052 1.00 79.12 87 LEU A C 1
ATOM 679 O O . LEU A 1 87 ? -5.857 -6.611 4.206 1.00 79.12 87 LEU A O 1
ATOM 683 N N . LYS A 1 88 ? -4.332 -8.171 4.733 1.00 78.69 88 LYS A N 1
ATOM 684 C CA . LYS A 1 88 ? -3.645 -7.368 5.755 1.00 78.69 88 LYS A CA 1
ATOM 685 C C . LYS A 1 88 ? -3.059 -6.068 5.196 1.00 78.69 88 LYS A C 1
ATOM 687 O O . LYS A 1 88 ? -2.833 -5.149 5.974 1.00 78.69 88 LYS A O 1
ATOM 692 N N . LYS A 1 89 ? -2.846 -5.967 3.877 1.00 74.69 89 LYS A N 1
ATOM 693 C CA . LYS A 1 89 ? -2.391 -4.733 3.212 1.00 74.69 89 LYS A CA 1
ATOM 694 C C . LYS A 1 89 ? -3.396 -3.584 3.251 1.00 74.69 89 LYS A C 1
ATOM 696 O O . LYS A 1 89 ? -3.011 -2.430 3.110 1.00 74.69 89 LYS A O 1
ATOM 701 N N . TYR A 1 90 ? -4.673 -3.907 3.443 1.00 75.88 90 TYR A N 1
ATOM 702 C CA . TYR A 1 90 ? -5.756 -2.933 3.578 1.00 75.88 90 TYR A CA 1
ATOM 703 C C . TYR A 1 90 ? -6.157 -2.711 5.040 1.00 75.88 90 TYR A C 1
ATOM 705 O O . TYR A 1 90 ? -6.989 -1.856 5.327 1.00 75.88 90 TYR A O 1
ATOM 713 N N . ALA A 1 91 ? -5.580 -3.480 5.969 1.00 75.56 91 ALA A N 1
ATOM 714 C CA . ALA A 1 91 ? -5.895 -3.361 7.380 1.00 75.56 91 ALA A CA 1
ATOM 715 C C . ALA A 1 91 ? -5.260 -2.088 7.951 1.00 75.56 91 ALA A C 1
ATOM 717 O O . ALA A 1 91 ? -4.036 -1.928 7.941 1.00 75.56 91 ALA A O 1
ATOM 718 N N . SER A 1 92 ? -6.112 -1.213 8.477 1.00 76.88 92 SER A N 1
ATOM 719 C CA . SER A 1 92 ? -5.730 -0.034 9.247 1.00 76.88 92 SER A CA 1
ATOM 720 C C . SER A 1 92 ? -6.240 -0.182 10.675 1.00 76.88 92 SER A C 1
ATOM 722 O O . SER A 1 92 ? -7.278 -0.801 10.909 1.00 76.88 92 SER A O 1
ATOM 724 N N . GLU A 1 93 ? -5.506 0.371 11.633 1.00 80.31 93 GLU A N 1
ATOM 725 C CA . GLU A 1 93 ? -5.965 0.435 13.015 1.00 80.31 93 GLU A CA 1
ATOM 726 C C . GLU A 1 93 ? -6.947 1.602 13.147 1.00 80.31 93 GLU A C 1
ATOM 728 O O . GLU A 1 93 ? -6.577 2.772 13.022 1.00 80.31 93 GLU A O 1
ATOM 733 N N . LEU A 1 94 ? -8.223 1.267 13.336 1.00 84.06 94 LEU A N 1
ATOM 734 C CA . LEU A 1 94 ? -9.314 2.230 13.425 1.00 84.06 94 LEU A CA 1
ATOM 735 C C . LEU A 1 94 ? -9.664 2.462 14.892 1.00 84.06 94 LEU A C 1
ATOM 737 O O . LEU A 1 94 ? -9.744 1.524 15.680 1.00 84.06 94 LEU A O 1
ATOM 741 N N . THR A 1 95 ? -9.887 3.719 15.245 1.00 89.00 95 THR A N 1
ATOM 742 C CA . THR A 1 95 ? -10.324 4.158 16.573 1.00 89.00 95 THR A CA 1
ATOM 743 C C . THR A 1 95 ? -11.601 4.953 16.388 1.00 89.00 95 THR A C 1
ATOM 745 O O . THR A 1 95 ? -11.614 5.841 15.544 1.00 89.00 95 THR A O 1
ATOM 748 N N . LEU A 1 96 ? -12.652 4.643 17.135 1.00 89.25 96 LEU A N 1
ATOM 749 C CA . LEU A 1 96 ? -13.935 5.340 17.068 1.00 89.25 96 LEU A CA 1
ATOM 750 C C . LEU A 1 96 ? -13.847 6.706 17.753 1.00 89.25 96 LEU A C 1
ATOM 752 O O . LEU A 1 96 ? -13.024 6.895 18.655 1.00 89.25 96 LEU A O 1
ATOM 756 N N . ASP A 1 97 ? -14.692 7.640 17.325 1.00 88.69 97 ASP A N 1
ATOM 757 C CA . ASP A 1 97 ? -14.770 8.987 17.878 1.00 88.69 97 ASP A CA 1
ATOM 758 C C . ASP A 1 97 ? -15.789 9.050 19.035 1.00 88.69 97 ASP A C 1
ATOM 760 O O . ASP A 1 97 ? -16.998 8.891 18.821 1.00 88.69 97 ASP A O 1
ATOM 764 N N . PRO A 1 98 ? -15.344 9.297 20.282 1.00 86.69 98 PRO A N 1
ATOM 765 C CA . PRO A 1 98 ? -16.247 9.447 21.422 1.00 86.69 98 PRO A CA 1
ATOM 766 C C . PRO A 1 98 ? -17.133 10.689 21.357 1.00 86.69 98 PRO A C 1
ATOM 768 O O . PRO A 1 98 ? -18.177 10.729 22.015 1.00 86.69 98 PRO A O 1
ATOM 771 N N . SER A 1 99 ? -16.722 11.714 20.607 1.00 87.00 99 SER A N 1
ATOM 772 C CA . SER A 1 99 ? -17.473 12.963 20.479 1.00 87.00 99 SER A CA 1
ATOM 773 C C . SER A 1 99 ? -18.715 12.809 19.601 1.00 87.00 99 SER A C 1
ATOM 775 O O . SER A 1 99 ? -19.676 13.551 19.786 1.00 87.00 99 SER A O 1
ATOM 777 N N . THR A 1 100 ? -18.744 11.795 18.731 1.00 88.12 100 THR A N 1
ATOM 778 C CA . THR A 1 100 ? -19.898 11.500 17.870 1.00 88.12 100 THR A CA 1
ATOM 779 C C . THR A 1 100 ? -20.769 10.365 18.402 1.00 88.12 100 THR A C 1
ATOM 781 O O . THR A 1 100 ? -21.910 10.209 17.979 1.00 88.12 100 THR A O 1
ATOM 784 N N . ALA A 1 101 ? -20.260 9.564 19.344 1.00 87.81 101 ALA A N 1
ATOM 785 C CA . ALA A 1 101 ? -20.951 8.381 19.848 1.00 87.81 101 ALA A CA 1
ATOM 786 C C . ALA A 1 101 ? -22.296 8.704 20.522 1.00 87.81 10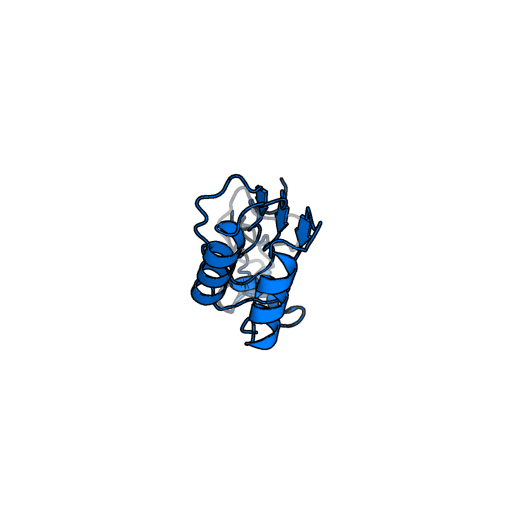1 ALA A C 1
ATOM 788 O O . ALA A 1 101 ? -22.375 9.544 21.416 1.00 87.81 101 ALA A O 1
ATOM 789 N N . ASN A 1 102 ? -23.349 7.985 20.151 1.00 89.38 102 ASN A N 1
ATOM 790 C CA . ASN A 1 102 ? -24.650 8.108 20.803 1.00 89.38 102 ASN A CA 1
ATOM 791 C C . ASN A 1 102 ? -24.602 7.787 22.313 1.00 89.38 102 ASN A C 1
ATOM 793 O O . ASN A 1 102 ? -23.788 6.979 22.769 1.00 89.38 102 ASN A O 1
ATOM 797 N N . CYS A 1 103 ? -25.504 8.393 23.090 1.00 88.81 103 CYS A N 1
ATOM 798 C CA . CYS A 1 103 ? -25.574 8.269 24.549 1.00 88.81 103 CYS A CA 1
ATOM 799 C C . CYS A 1 103 ? -25.864 6.852 25.071 1.00 88.81 103 CYS A C 1
ATOM 801 O O . CYS A 1 103 ? -25.533 6.544 26.215 1.00 88.81 103 CYS A O 1
ATOM 803 N N . PHE A 1 104 ? -26.379 5.945 24.241 1.00 88.75 104 PHE A N 1
ATOM 804 C CA . PHE A 1 104 ? -26.546 4.530 24.589 1.00 88.75 104 PHE A CA 1
ATOM 805 C C . PHE A 1 104 ? -25.359 3.648 24.181 1.00 88.75 104 PHE A C 1
ATOM 807 O O . PHE A 1 104 ? -25.393 2.431 24.388 1.00 88.75 104 PHE A O 1
ATOM 814 N N . LEU A 1 105 ? -24.301 4.211 23.598 1.00 89.38 105 LEU A N 1
ATOM 815 C CA . LEU A 1 105 ? -23.101 3.472 23.219 1.00 89.38 105 LEU A CA 1
ATOM 816 C C . LEU A 1 105 ? -21.968 3.718 24.211 1.00 89.38 105 LEU A C 1
ATOM 818 O O . LEU A 1 105 ? -21.713 4.833 24.639 1.00 89.38 105 LEU A O 1
ATOM 822 N N . SER A 1 106 ? -21.239 2.660 24.551 1.00 88.94 106 SER A N 1
ATOM 823 C CA . SER A 1 106 ? -20.021 2.741 25.350 1.00 88.94 106 SER A CA 1
ATOM 824 C C . SER A 1 106 ? -18.834 2.286 24.528 1.00 88.94 106 SER A C 1
ATOM 826 O O . SER A 1 106 ? -18.800 1.150 24.049 1.00 88.94 106 SER A O 1
ATOM 828 N N . LEU A 1 107 ? -17.838 3.158 24.438 1.00 89.00 107 LEU A N 1
ATOM 829 C CA . LEU A 1 107 ? -16.543 2.861 23.847 1.00 89.00 107 LEU A CA 1
ATOM 830 C C . LEU A 1 107 ? -15.586 2.301 24.906 1.00 89.00 107 LEU A C 1
ATOM 832 O O . LEU A 1 107 ? -15.544 2.783 26.039 1.00 89.00 107 LEU A O 1
ATOM 836 N N . SER A 1 108 ? -14.831 1.267 24.547 1.00 89.19 108 SER A N 1
ATOM 837 C CA . SER A 1 108 ? -13.816 0.637 25.401 1.00 89.19 108 SER A CA 1
ATOM 838 C C . SER A 1 108 ? -12.604 0.193 24.575 1.00 89.19 108 SER A C 1
ATOM 840 O O . SER A 1 108 ? -12.583 0.360 23.356 1.00 89.19 108 SER A O 1
ATOM 842 N N . GLU A 1 109 ? -11.584 -0.376 25.229 1.00 89.81 109 GLU A N 1
ATOM 843 C CA . GLU A 1 109 ? -10.360 -0.875 24.567 1.00 89.81 109 GLU A CA 1
ATOM 844 C C . GLU A 1 109 ? -9.647 0.213 23.732 1.00 89.81 109 GLU A C 1
ATOM 846 O O . GLU A 1 109 ? -9.193 -0.011 22.608 1.00 89.81 109 GLU A O 1
ATOM 851 N N . GLY A 1 110 ? -9.584 1.437 24.272 1.00 85.38 110 GLY A N 1
ATOM 852 C CA . GLY A 1 110 ? -9.049 2.594 23.547 1.00 85.38 110 GLY A CA 1
ATOM 853 C C . GLY A 1 110 ? -9.906 2.973 22.335 1.00 85.38 110 GLY A C 1
ATOM 854 O O . GLY A 1 110 ? -9.372 3.241 21.264 1.00 85.38 110 GLY A O 1
ATOM 855 N N . ASN A 1 111 ? -11.233 2.945 22.494 1.00 88.88 111 ASN A N 1
ATOM 856 C CA . ASN A 1 111 ? -12.235 3.246 21.464 1.00 88.88 111 ASN A CA 1
ATOM 857 C C . ASN A 1 111 ? -12.219 2.302 20.254 1.00 88.88 111 ASN A C 1
ATOM 859 O O . ASN A 1 111 ? -12.657 2.673 19.169 1.00 88.88 111 ASN A O 1
ATOM 863 N N . ARG A 1 112 ? -11.728 1.072 20.419 1.00 86.69 112 ARG A N 1
ATOM 864 C CA . ARG A 1 112 ? -11.746 0.042 19.364 1.00 86.69 112 ARG A CA 1
ATOM 865 C C . ARG A 1 112 ? -12.949 -0.887 19.443 1.00 86.69 112 ARG A C 1
ATOM 867 O O . ARG A 1 112 ? -13.209 -1.646 18.515 1.00 86.69 112 ARG A O 1
ATOM 874 N N . LYS A 1 113 ? -13.695 -0.810 20.542 1.00 89.69 113 LYS A N 1
ATOM 875 C CA . LYS A 1 113 ? -14.871 -1.632 20.798 1.00 89.69 113 LYS A CA 1
ATOM 876 C C . LYS A 1 113 ? -16.034 -0.753 21.207 1.00 89.69 113 LYS A C 1
ATOM 878 O O . LYS A 1 113 ? -15.869 0.127 22.049 1.00 89.69 113 LYS A O 1
ATOM 883 N N . VAL A 1 114 ? -17.202 -1.026 20.632 1.00 91.50 114 VAL A N 1
ATOM 884 C CA . VAL A 1 114 ? -18.458 -0.357 20.968 1.00 91.50 114 VAL A CA 1
ATOM 885 C C . VAL A 1 114 ? -19.438 -1.370 21.544 1.00 91.50 114 VAL A C 1
ATOM 887 O O . VAL A 1 114 ? -19.578 -2.478 21.030 1.00 91.50 114 VAL A O 1
ATOM 890 N N . THR A 1 115 ? -20.095 -1.009 22.641 1.00 91.81 115 THR A N 1
ATOM 891 C CA . THR A 1 115 ? -21.115 -1.839 23.292 1.00 91.81 115 THR A CA 1
ATOM 892 C C . THR A 1 115 ? -22.364 -1.007 23.521 1.00 91.81 115 THR A C 1
ATOM 894 O O . THR A 1 115 ? -22.276 0.086 24.076 1.00 91.81 115 THR A O 1
ATOM 897 N N . ARG A 1 116 ? -23.532 -1.525 23.136 1.00 90.56 116 ARG A N 1
ATOM 898 C CA . ARG A 1 116 ? -24.816 -0.882 23.428 1.00 90.56 116 ARG A CA 1
ATOM 899 C C . ARG A 1 116 ? -25.209 -1.116 24.886 1.00 90.56 116 ARG A C 1
ATOM 901 O O . ARG A 1 116 ? -25.165 -2.246 25.369 1.00 90.56 116 ARG A O 1
ATOM 908 N N . GLN A 1 117 ? -25.624 -0.060 25.571 1.00 87.62 117 GLN A N 1
ATOM 909 C CA . GLN A 1 117 ? -26.092 -0.076 26.954 1.00 87.62 117 GLN A CA 1
ATOM 910 C C . GLN A 1 117 ? -27.576 0.299 27.014 1.00 87.62 117 GLN A C 1
ATOM 912 O O . GLN A 1 117 ? -28.111 0.947 26.119 1.00 87.62 117 GLN A O 1
ATOM 917 N N . ARG A 1 118 ? -28.265 -0.163 28.065 1.00 85.25 118 ARG A N 1
ATOM 918 C CA . ARG A 1 118 ? -29.669 0.207 28.326 1.00 85.25 118 ARG A CA 1
ATOM 919 C C . ARG A 1 118 ? -29.798 1.548 29.040 1.00 85.25 118 ARG A C 1
ATOM 921 O O . ARG A 1 118 ? -30.835 2.185 28.935 1.00 85.25 118 ARG A O 1
ATOM 928 N N . LYS A 1 119 ? -28.769 1.931 29.797 1.00 85.38 119 LYS A N 1
ATOM 929 C CA . LYS A 1 119 ? -28.725 3.196 30.519 1.00 85.38 119 LYS A CA 1
ATOM 930 C C . LYS A 1 119 ? -28.054 4.238 29.636 1.00 85.38 119 LYS A C 1
ATOM 932 O O . LYS A 1 119 ? -26.989 3.964 29.084 1.00 85.38 119 LYS A O 1
ATOM 937 N N . GLU A 1 120 ? -28.688 5.396 29.541 1.00 81.69 120 GLU A N 1
ATOM 938 C CA . GLU A 1 120 ? -28.116 6.568 28.898 1.00 81.69 120 GLU A CA 1
ATOM 939 C C . GLU A 1 120 ? -26.858 7.020 29.647 1.00 81.69 120 GLU A C 1
ATOM 941 O O . GLU A 1 120 ? -26.809 7.013 30.884 1.00 81.69 120 GLU A O 1
ATOM 946 N N . ARG A 1 121 ? -25.814 7.355 28.892 1.00 79.38 121 ARG A N 1
ATOM 947 C CA . ARG A 1 121 ? -24.595 7.942 29.431 1.00 79.38 121 ARG A CA 1
ATOM 948 C C . ARG A 1 121 ? -24.651 9.454 29.372 1.00 79.38 121 ARG A C 1
ATOM 950 O O . ARG A 1 121 ? -25.027 10.025 28.353 1.00 79.38 121 ARG A O 1
ATOM 957 N N . ASP A 1 122 ? -24.116 10.061 30.425 1.00 75.56 122 ASP A N 1
ATOM 958 C CA . ASP A 1 122 ? -23.813 11.486 30.479 1.00 75.56 122 ASP A CA 1
ATOM 959 C C . ASP A 1 122 ? -22.591 11.786 29.610 1.00 75.56 122 ASP A C 1
ATOM 961 O O . ASP A 1 122 ? -21.460 11.917 30.088 1.00 75.56 122 ASP A O 1
ATOM 965 N N . TYR A 1 123 ? -22.806 11.843 28.299 1.00 74.00 123 TYR A N 1
ATOM 966 C CA . TYR A 1 123 ? -21.836 12.441 27.400 1.00 74.00 123 TYR A CA 1
ATOM 967 C C . TYR A 1 123 ? -22.093 13.943 27.272 1.00 74.00 123 TYR A C 1
ATOM 969 O O . TYR A 1 123 ? -23.248 14.361 27.179 1.00 74.00 123 TYR A O 1
ATOM 977 N N . PRO A 1 124 ? -21.034 14.771 27.218 1.00 73.69 124 PRO A N 1
ATOM 978 C CA . PRO A 1 124 ? -21.197 16.183 26.918 1.00 73.69 124 PRO A CA 1
ATOM 979 C C . PRO A 1 124 ? -21.831 16.336 25.533 1.00 73.69 124 PRO A C 1
ATOM 981 O O . PRO A 1 124 ? -21.398 15.701 24.561 1.00 73.69 124 PRO A O 1
ATOM 984 N N . SER A 1 125 ? -22.874 17.165 25.467 1.00 72.50 125 SER A N 1
ATOM 985 C CA . SER A 1 125 ? -23.587 17.433 24.224 1.00 72.50 125 SER A CA 1
ATOM 986 C C . SER A 1 125 ? -22.656 18.156 23.253 1.00 72.50 125 SER A C 1
ATOM 988 O O . SER A 1 125 ? -22.072 19.191 23.575 1.00 72.50 125 SER A O 1
ATOM 990 N N . THR A 1 126 ? -22.475 17.564 22.082 1.00 76.12 126 THR A N 1
ATOM 991 C CA . THR A 1 126 ? -21.606 18.039 21.007 1.00 76.12 126 THR A CA 1
ATOM 992 C C . THR A 1 126 ? -22.434 18.076 19.731 1.00 76.12 126 THR A C 1
ATOM 994 O O . THR A 1 126 ? -23.277 17.209 19.519 1.00 76.12 126 THR A O 1
ATOM 997 N N . GLN A 1 127 ? -22.201 19.070 18.872 1.00 77.00 127 GLN A N 1
ATOM 998 C CA . GLN A 1 127 ? -23.008 19.288 17.663 1.00 77.00 127 GLN A CA 1
ATOM 999 C C . GLN A 1 127 ? -22.937 18.121 16.658 1.00 77.00 127 GLN A C 1
ATOM 1001 O O . GLN A 1 127 ? -23.825 17.964 15.830 1.00 77.00 127 GLN A O 1
ATOM 1006 N N . GLU A 1 128 ? -21.897 17.290 16.743 1.00 78.62 128 GLU A N 1
ATOM 1007 C CA . GLU A 1 128 ? -21.661 16.138 15.863 1.00 78.62 128 GLU A CA 1
ATOM 1008 C C . GLU A 1 128 ? -22.129 14.798 16.468 1.00 78.62 128 GLU A C 1
ATOM 1010 O O . GLU A 1 128 ? -21.860 13.732 15.908 1.00 78.62 128 GLU A O 1
ATOM 1015 N N . ARG A 1 129 ? -22.790 14.816 17.635 1.00 83.94 129 ARG A N 1
ATOM 1016 C CA . ARG A 1 129 ? -23.233 13.597 18.322 1.00 83.94 129 ARG A CA 1
ATOM 1017 C C . ARG A 1 129 ? -24.514 13.051 17.711 1.00 83.94 129 ARG A C 1
ATOM 1019 O O . ARG A 1 129 ? -25.492 13.773 17.577 1.00 83.94 129 ARG A O 1
ATOM 1026 N N . PHE A 1 130 ? -24.526 11.751 17.426 1.00 83.94 130 PHE A N 1
ATOM 1027 C CA . PHE A 1 130 ? -25.746 11.067 17.009 1.00 83.94 130 PHE A CA 1
ATOM 1028 C C . PHE A 1 130 ? -26.705 10.933 18.196 1.00 83.94 130 PHE A C 1
ATOM 1030 O O . PHE A 1 130 ? -26.369 10.300 19.197 1.00 83.94 130 PHE A O 1
ATOM 1037 N N . ASP A 1 131 ? -27.905 11.483 18.083 1.00 81.81 131 ASP A N 1
ATOM 1038 C CA . ASP A 1 131 ? -28.961 11.479 19.102 1.00 81.81 131 ASP A CA 1
ATOM 1039 C C . ASP A 1 131 ? -30.113 10.526 18.741 1.00 81.81 131 ASP A C 1
ATOM 1041 O O . ASP A 1 131 ? -30.605 9.804 19.608 1.00 81.81 131 ASP A O 1
ATOM 1045 N N . GLU A 1 132 ? -30.472 10.427 17.460 1.00 81.69 132 GLU A N 1
ATOM 1046 C CA . GLU A 1 132 ? -31.582 9.577 17.000 1.00 81.69 132 GLU A CA 1
ATOM 1047 C C . GLU A 1 132 ? -31.222 8.089 16.855 1.00 81.69 132 GLU A C 1
ATOM 1049 O O . GLU A 1 132 ? -32.069 7.208 17.019 1.00 81.69 132 GLU A O 1
ATOM 1054 N N . CYS A 1 133 ? -29.964 7.782 16.524 1.00 83.50 133 CYS A N 1
ATOM 1055 C CA . CYS A 1 133 ? -29.522 6.427 16.193 1.00 83.50 133 CYS A CA 1
ATOM 1056 C C . CYS A 1 133 ? -28.302 5.995 17.011 1.00 83.50 133 CYS A C 1
ATOM 1058 O O . CYS A 1 133 ? -27.399 6.780 17.287 1.00 83.50 133 CYS A O 1
ATOM 1060 N N . ASN A 1 134 ? -28.230 4.696 17.327 1.00 86.19 134 ASN A N 1
ATOM 1061 C CA . ASN A 1 134 ? -27.087 4.065 17.998 1.00 86.19 134 ASN A CA 1
ATOM 1062 C C . ASN A 1 134 ? -25.872 3.970 17.053 1.00 86.19 134 ASN A C 1
ATOM 1064 O O . ASN A 1 134 ? -25.524 2.881 16.590 1.00 86.19 134 ASN A O 1
ATOM 1068 N N . GLN A 1 135 ? -25.238 5.104 16.757 1.00 88.88 135 GLN A N 1
ATOM 1069 C CA . GLN A 1 135 ? -24.117 5.232 15.827 1.00 88.88 135 GLN A CA 1
ATOM 1070 C C . GLN A 1 135 ? -22.925 5.963 16.464 1.00 88.88 135 GLN A C 1
ATOM 1072 O O . GLN A 1 135 ? -23.041 6.650 17.479 1.00 88.88 135 GLN A O 1
ATOM 1077 N N . THR A 1 136 ? -21.751 5.775 15.870 1.00 88.62 136 THR A N 1
ATOM 1078 C CA . THR A 1 136 ? -20.506 6.492 16.174 1.00 88.62 136 THR A CA 1
ATOM 1079 C C . THR A 1 136 ? -19.683 6.543 14.892 1.00 88.62 136 THR A C 1
ATOM 1081 O O . THR A 1 136 ? -19.731 5.613 14.082 1.00 88.62 136 THR A O 1
ATOM 1084 N N . SER A 1 137 ? -18.968 7.641 14.678 1.00 87.81 137 SER A N 1
ATOM 1085 C CA . SER A 1 137 ? -18.096 7.805 13.521 1.00 87.81 137 SER A CA 1
ATOM 1086 C C . SER A 1 137 ? -16.683 7.311 13.827 1.00 87.81 137 SER A C 1
ATOM 1088 O O . SER A 1 137 ? -16.251 7.194 14.975 1.00 87.81 137 SER A O 1
ATOM 1090 N N . ILE A 1 138 ? -15.937 7.027 12.768 1.00 85.75 138 ILE A N 1
ATOM 1091 C CA . ILE A 1 138 ? -14.480 6.994 12.840 1.00 85.75 138 ILE A CA 1
ATOM 1092 C C . ILE A 1 138 ? -14.042 8.429 12.528 1.00 85.75 138 ILE A C 1
ATOM 1094 O O . ILE A 1 138 ? -14.516 8.978 11.528 1.00 85.75 138 ILE A O 1
ATOM 1098 N N . PRO A 1 139 ? -13.175 9.051 13.348 1.00 78.62 139 PRO A N 1
ATOM 1099 C CA . PRO A 1 139 ? -12.727 10.407 13.101 1.00 78.62 139 PRO A CA 1
ATOM 1100 C C . PRO A 1 139 ? -12.063 10.453 11.732 1.00 78.62 139 PRO A C 1
ATOM 1102 O O . PRO A 1 139 ? -11.366 9.510 11.332 1.00 78.62 139 PRO A O 1
ATOM 1105 N N . ASN A 1 140 ? -12.308 11.548 11.016 1.00 60.66 140 ASN A N 1
ATOM 1106 C CA . ASN A 1 140 ? -11.847 11.740 9.653 1.00 60.66 140 ASN A CA 1
ATOM 1107 C C . ASN A 1 140 ? -10.314 11.823 9.659 1.00 60.66 140 ASN A C 1
ATOM 1109 O O . ASN A 1 140 ? -9.710 12.889 9.767 1.00 60.66 140 ASN A O 1
ATOM 1113 N N . ARG A 1 141 ? -9.644 10.669 9.618 1.00 56.62 141 ARG A N 1
ATOM 1114 C CA . ARG A 1 141 ? -8.208 10.635 9.397 1.00 56.62 141 ARG A CA 1
ATOM 1115 C C . ARG A 1 141 ? -8.032 11.060 7.950 1.00 56.62 141 ARG A C 1
ATOM 1117 O O . ARG A 1 141 ? -8.327 10.285 7.042 1.00 56.62 141 ARG A O 1
ATOM 1124 N N . ASN A 1 142 ? -7.476 12.251 7.748 1.00 43.69 142 ASN A N 1
ATOM 1125 C CA . ASN A 1 142 ? -6.920 12.744 6.482 1.00 43.69 142 ASN A CA 1
ATOM 1126 C C . ASN A 1 142 ? -5.797 11.833 5.908 1.00 43.69 142 ASN A C 1
ATOM 1128 O O . ASN A 1 142 ? -4.903 12.292 5.212 1.00 43.69 142 ASN A O 1
ATOM 1132 N N . HIS A 1 143 ? -5.807 10.531 6.198 1.00 42.94 143 HIS A N 1
ATOM 1133 C CA . HIS A 1 143 ? -4.954 9.509 5.607 1.00 42.94 143 HIS A CA 1
ATOM 1134 C C . HIS A 1 143 ? -5.627 8.742 4.465 1.00 42.94 143 HIS A C 1
ATOM 1136 O O . HIS A 1 143 ? -4.945 7.982 3.783 1.00 42.94 143 HIS A O 1
ATOM 1142 N N . PHE A 1 144 ? -6.920 8.959 4.207 1.00 38.53 144 PHE A N 1
ATOM 1143 C CA . PHE A 1 144 ? -7.571 8.453 2.992 1.00 38.53 144 PHE A CA 1
ATOM 1144 C C . PHE A 1 144 ? -7.627 9.486 1.853 1.00 38.53 144 PHE A C 1
ATOM 1146 O O . PHE A 1 144 ? -7.966 9.123 0.731 1.00 38.53 144 PHE A O 1
ATOM 1153 N N . SER A 1 145 ? -7.207 10.738 2.082 1.00 30.09 145 SER A N 1
ATOM 1154 C CA . SER A 1 145 ? -7.196 11.814 1.071 1.00 30.09 145 SER A CA 1
ATOM 1155 C C . SER A 1 145 ? -6.104 11.690 -0.006 1.00 30.09 145 SER A C 1
ATOM 1157 O O . SER A 1 145 ? -5.894 12.623 -0.774 1.00 30.09 145 SER A O 1
ATOM 1159 N N . GLN A 1 146 ? -5.437 10.539 -0.127 1.00 34.47 146 GLN A N 1
ATOM 1160 C CA . GLN A 1 146 ? -4.602 10.210 -1.294 1.00 34.47 146 GLN A CA 1
ATOM 1161 C C . GLN A 1 146 ? -5.142 9.033 -2.118 1.00 34.47 146 GLN A C 1
ATOM 1163 O O . GLN A 1 146 ? -4.439 8.484 -2.962 1.00 34.47 146 GLN A O 1
ATOM 1168 N N . ILE A 1 147 ? -6.399 8.635 -1.907 1.00 38.38 147 ILE A N 1
ATOM 1169 C CA . ILE A 1 147 ? -7.086 7.677 -2.776 1.00 38.38 147 ILE A CA 1
ATOM 1170 C C . ILE A 1 147 ? -8.253 8.418 -3.418 1.00 38.38 147 ILE A C 1
ATOM 1172 O O . ILE A 1 147 ? -9.356 8.378 -2.899 1.00 38.38 147 ILE A O 1
ATOM 1176 N N . VAL A 1 148 ? -7.942 9.179 -4.466 1.00 32.19 148 VAL A N 1
ATOM 1177 C CA . VAL A 1 148 ? -8.736 9.553 -5.656 1.00 32.19 148 VAL A CA 1
ATOM 1178 C C . VAL A 1 148 ? -8.129 10.863 -6.171 1.00 32.19 148 VAL A C 1
ATOM 1180 O O . VAL A 1 148 ? -8.581 11.957 -5.839 1.00 32.19 148 VAL A O 1
ATOM 1183 N N . LYS A 1 149 ? -7.071 10.733 -6.966 1.00 33.59 149 LYS A N 1
ATOM 1184 C CA . LYS A 1 149 ? -6.894 11.457 -8.225 1.00 33.59 149 LYS A CA 1
ATOM 1185 C C . LYS A 1 149 ? -6.283 10.479 -9.214 1.00 33.59 149 LYS A C 1
ATOM 1187 O O . LYS A 1 149 ? -5.471 9.652 -8.747 1.00 33.59 149 LYS A O 1
#

InterPro domains:
  IPR003879 Butyrophylin-like, SPRY domain [PR01407] (90-107)
  IPR003879 Butyrophylin-like, SPRY domain [PR01407] (107-124)
  IPR006574 SPRY-associated [PF13765] (94-135)
  IPR006574 SPRY-associated [SM00589] (91-145)
  IPR013320 Concanavalin A-like lectin/glucanase domain superfamily [SSF49899] (87-135)
  IPR032675 Leucine-rich repeat domain superfamily [G3DSA:3.80.10.10] (2-83)
  IPR043136 B30.2/SPRY domain superfamily [G3DSA:2.60.120.920] (84-145)